Protein AF-A0A2J8RKX7-F1 (afdb_monomer)

Structure (mmCIF, N/CA/C/O backbone):
data_AF-A0A2J8RKX7-F1
#
_entry.id   AF-A0A2J8RKX7-F1
#
loop_
_atom_site.group_PDB
_atom_site.id
_atom_site.type_symbol
_atom_site.label_atom_id
_atom_site.label_alt_id
_atom_site.label_comp_id
_atom_site.label_asym_id
_atom_site.label_entity_id
_atom_site.label_seq_id
_atom_site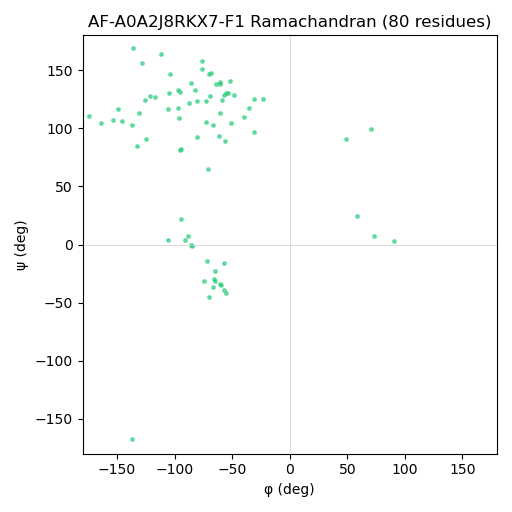.pdbx_PDB_ins_code
_atom_site.Cartn_x
_atom_site.Cartn_y
_atom_site.Cartn_z
_atom_site.occupancy
_atom_site.B_iso_or_equiv
_atom_site.auth_seq_id
_atom_site.auth_comp_id
_atom_site.auth_asym_id
_atom_site.auth_atom_id
_atom_site.pdbx_PDB_model_num
ATOM 1 N N . MET A 1 1 ? -44.654 -52.538 -5.364 1.00 38.62 1 MET A N 1
ATOM 2 C CA . MET A 1 1 ? -44.473 -52.239 -3.922 1.00 38.62 1 MET A CA 1
ATOM 3 C C . MET A 1 1 ? -43.929 -50.812 -3.783 1.00 38.62 1 MET A C 1
ATOM 5 O O . MET A 1 1 ? -43.255 -50.382 -4.707 1.00 38.62 1 MET A O 1
ATOM 9 N N . PRO A 1 2 ? -44.344 -50.029 -2.772 1.00 49.00 2 PRO A N 1
ATOM 10 C CA . PRO A 1 2 ? -45.165 -48.833 -3.028 1.00 49.00 2 PRO A CA 1
ATOM 11 C C . PRO A 1 2 ? -44.534 -47.440 -2.770 1.00 49.00 2 PRO A C 1
ATOM 13 O O . PRO A 1 2 ? -43.601 -47.298 -1.993 1.00 49.00 2 PRO A O 1
ATOM 16 N N . HIS A 1 3 ? -45.212 -46.437 -3.351 1.00 51.69 3 HIS A N 1
ATOM 17 C CA . HIS A 1 3 ? -45.481 -45.048 -2.913 1.00 51.69 3 HIS A CA 1
ATOM 18 C C . HIS A 1 3 ? -44.367 -43.971 -2.871 1.00 51.69 3 HIS A C 1
ATOM 20 O O . HIS A 1 3 ? -43.675 -43.767 -1.876 1.00 51.69 3 HIS A O 1
ATOM 26 N N . ARG A 1 4 ? -44.365 -43.135 -3.931 1.00 63.03 4 ARG A N 1
ATOM 27 C CA . ARG A 1 4 ? -43.911 -41.729 -3.949 1.00 63.03 4 ARG A CA 1
ATOM 28 C C . ARG A 1 4 ? -44.773 -40.920 -2.971 1.00 63.03 4 ARG A C 1
ATOM 30 O O . ARG A 1 4 ? -45.969 -40.756 -3.194 1.00 63.03 4 ARG A O 1
ATOM 37 N N . LYS A 1 5 ? -44.182 -40.429 -1.880 1.00 61.31 5 LYS A N 1
ATOM 38 C CA . LYS A 1 5 ? -44.861 -39.545 -0.923 1.00 61.31 5 LYS A CA 1
ATOM 39 C C . LYS A 1 5 ? -44.864 -38.114 -1.468 1.00 61.31 5 LYS A C 1
ATOM 41 O O . LYS A 1 5 ? -43.908 -37.369 -1.263 1.00 61.31 5 LYS A O 1
ATOM 46 N N . GLU A 1 6 ? -45.928 -37.761 -2.186 1.00 57.28 6 GLU A N 1
ATOM 47 C CA . GLU A 1 6 ? -46.333 -36.371 -2.437 1.00 57.28 6 GLU A CA 1
ATOM 48 C C . GLU A 1 6 ? -46.455 -35.652 -1.080 1.00 57.28 6 GLU A C 1
ATOM 50 O O . GLU A 1 6 ? -47.086 -36.177 -0.157 1.00 57.28 6 GLU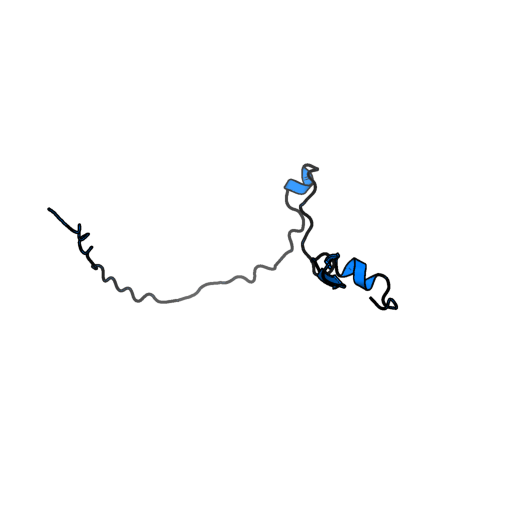 A O 1
ATOM 55 N N . ARG A 1 7 ? -45.844 -34.471 -0.924 1.00 62.50 7 ARG A N 1
ATOM 56 C CA . ARG A 1 7 ? -46.122 -33.590 0.222 1.00 62.50 7 ARG A CA 1
ATOM 57 C C . ARG A 1 7 ? -47.155 -32.541 -0.214 1.00 62.50 7 ARG A C 1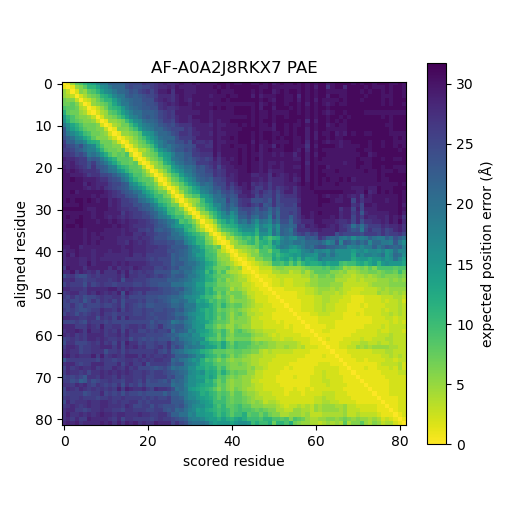
ATOM 59 O O . ARG A 1 7 ? -46.990 -31.984 -1.296 1.00 62.50 7 ARG A O 1
ATOM 66 N N . PRO A 1 8 ? -48.206 -32.294 0.585 1.00 58.72 8 PRO A N 1
ATOM 67 C CA . PRO A 1 8 ? -49.374 -31.523 0.169 1.00 58.72 8 PRO A CA 1
ATOM 68 C C . PRO A 1 8 ? -49.142 -30.006 0.117 1.00 58.72 8 PRO A C 1
ATOM 70 O O . PRO A 1 8 ? -48.363 -29.450 0.893 1.00 58.72 8 PRO A O 1
ATOM 73 N N . SER A 1 9 ? -49.893 -29.366 -0.785 1.00 55.44 9 SER A N 1
ATOM 74 C CA . SER A 1 9 ? -50.100 -27.921 -0.920 1.00 55.44 9 SER A CA 1
ATOM 75 C C . SER A 1 9 ? -50.450 -27.247 0.408 1.00 55.44 9 SER A C 1
ATOM 77 O O . SER A 1 9 ? -51.401 -27.645 1.080 1.00 55.44 9 SER A O 1
ATOM 79 N N . GLY A 1 10 ? -49.715 -26.185 0.744 1.00 54.00 10 GLY A N 1
ATOM 80 C CA . GLY A 1 10 ? -50.003 -25.279 1.856 1.00 54.00 10 GLY A CA 1
ATOM 81 C C . GLY A 1 10 ? -50.554 -23.945 1.351 1.00 54.00 10 GLY A C 1
ATOM 82 O O . GLY A 1 10 ? -49.878 -23.222 0.627 1.00 54.00 10 GLY A O 1
ATOM 83 N N . SER A 1 11 ? -51.799 -23.679 1.736 1.00 54.91 11 SER A N 1
ATOM 84 C CA . SER A 1 11 ? -52.634 -22.478 1.597 1.00 54.91 11 SER A CA 1
ATOM 85 C C . SER A 1 11 ? -51.939 -21.117 1.409 1.00 54.91 11 SER A C 1
ATOM 87 O O . SER A 1 11 ? -51.216 -20.654 2.291 1.00 54.91 11 SER A O 1
ATOM 89 N N . SER A 1 12 ? -52.302 -20.408 0.336 1.00 56.44 12 SER A N 1
ATOM 90 C CA . SER A 1 12 ? -52.130 -18.955 0.207 1.00 56.44 12 SER A CA 1
ATOM 91 C C . SER A 1 12 ? -53.433 -18.260 0.599 1.00 56.44 12 SER A C 1
ATOM 93 O O . SER A 1 12 ? -54.416 -18.360 -0.131 1.00 56.44 12 SER A O 1
ATOM 95 N N . LEU A 1 13 ? -53.449 -17.587 1.753 1.00 59.50 13 LEU A N 1
ATOM 96 C CA . LEU A 1 13 ? -54.496 -16.644 2.154 1.00 59.50 13 LEU A CA 1
ATOM 97 C C . LEU A 1 13 ? -53.919 -15.615 3.132 1.00 59.50 13 LEU A C 1
ATOM 99 O O . LEU A 1 13 ? -53.722 -15.958 4.290 1.00 59.50 13 LEU A O 1
ATOM 103 N N . HIS A 1 14 ? -53.722 -14.368 2.692 1.00 41.41 14 HIS A N 1
ATOM 104 C CA . HIS A 1 14 ? -54.152 -13.173 3.438 1.00 41.41 14 HIS A CA 1
ATOM 105 C C . HIS A 1 14 ? -53.913 -11.886 2.628 1.00 41.41 14 HIS A C 1
ATOM 107 O O . HIS A 1 14 ? -52.788 -11.437 2.419 1.00 41.41 14 HIS A O 1
ATOM 113 N N . THR A 1 15 ? -55.015 -11.271 2.206 1.00 52.72 15 THR A N 1
ATOM 114 C CA . THR A 1 15 ? -55.108 -9.864 1.810 1.00 52.72 15 THR A CA 1
ATOM 115 C C . THR A 1 15 ? -55.265 -8.985 3.052 1.00 52.72 15 THR A C 1
ATOM 117 O O . THR A 1 15 ? -56.149 -9.243 3.868 1.00 52.72 15 THR A O 1
ATOM 120 N N . HIS A 1 16 ? -54.499 -7.901 3.151 1.00 47.88 16 HIS A N 1
ATOM 121 C CA . HIS A 1 16 ? -54.874 -6.704 3.910 1.00 47.88 16 HIS A CA 1
ATOM 122 C C . HIS A 1 16 ? -54.250 -5.479 3.239 1.00 47.88 16 HIS A C 1
ATOM 124 O O . HIS A 1 16 ? -53.032 -5.361 3.126 1.00 47.88 16 HIS A O 1
ATOM 130 N N . GLY A 1 17 ? -55.110 -4.589 2.746 1.00 44.91 17 GLY A N 1
ATOM 131 C CA . GLY A 1 17 ? -54.716 -3.245 2.352 1.00 44.91 17 GLY A CA 1
ATOM 132 C C . GLY A 1 17 ? -54.509 -2.359 3.578 1.00 44.91 17 GLY A C 1
ATOM 133 O O . GLY A 1 17 ? -55.069 -2.619 4.640 1.00 44.91 17 GLY A O 1
ATOM 134 N N . SER A 1 18 ? -53.731 -1.294 3.411 1.00 44.81 18 SER A N 1
ATOM 135 C CA . SER A 1 18 ? -53.864 -0.049 4.174 1.00 44.81 18 SER A CA 1
ATOM 136 C C . SER A 1 18 ? -53.095 1.047 3.448 1.00 44.81 18 SER A C 1
ATOM 138 O O . SER A 1 18 ? -51.869 1.098 3.452 1.00 44.81 18 SER A O 1
ATOM 140 N N . THR A 1 19 ? -53.857 1.911 2.789 1.00 49.22 19 THR A N 1
ATOM 141 C CA . THR A 1 19 ? -53.467 3.271 2.428 1.00 49.22 19 THR A CA 1
ATOM 142 C C . THR A 1 19 ? -53.118 4.039 3.701 1.00 49.22 19 THR A C 1
ATOM 144 O O . THR A 1 19 ? -53.951 4.129 4.601 1.00 49.22 19 THR A O 1
ATOM 147 N N . GLY A 1 20 ? -51.912 4.599 3.775 1.00 40.94 20 GLY A N 1
ATOM 148 C CA . GLY A 1 20 ? -51.453 5.395 4.910 1.00 40.94 20 GLY A CA 1
ATOM 149 C C . GLY A 1 20 ? -50.536 6.518 4.442 1.00 40.94 20 GLY A C 1
ATOM 150 O O . GLY A 1 20 ? -49.410 6.284 4.022 1.00 40.94 20 GLY A O 1
ATOM 151 N N . THR A 1 21 ? -51.083 7.724 4.481 1.00 43.16 21 THR A N 1
ATOM 152 C CA . THR A 1 21 ? -50.459 9.050 4.398 1.00 43.16 21 THR A CA 1
ATOM 153 C C . THR A 1 21 ? -49.037 9.131 4.969 1.00 43.16 21 THR A C 1
ATOM 155 O O . THR A 1 21 ? -48.834 8.862 6.151 1.00 43.16 21 THR A O 1
ATOM 158 N N . ALA A 1 22 ? -48.070 9.595 4.172 1.00 42.62 22 ALA A N 1
ATOM 159 C CA . ALA A 1 22 ? -46.768 10.046 4.668 1.00 42.62 22 ALA A CA 1
ATOM 160 C C . ALA A 1 22 ? -46.796 11.573 4.853 1.00 42.62 22 ALA A C 1
ATOM 162 O O . ALA A 1 22 ? -46.381 12.333 3.980 1.00 42.62 22 ALA A O 1
ATOM 163 N N . GLU A 1 23 ? -47.347 12.008 5.986 1.00 43.75 23 GLU A N 1
ATOM 164 C CA . GLU A 1 23 ? -47.170 13.357 6.526 1.00 43.75 23 GLU A CA 1
ATOM 165 C C . GLU A 1 23 ? -45.8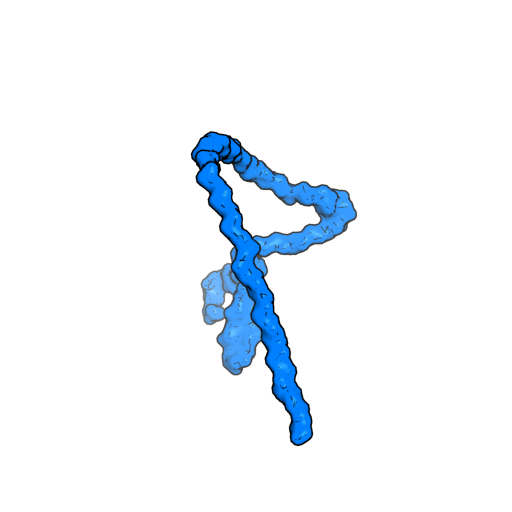88 13.411 7.372 1.00 43.75 23 GLU A C 1
ATOM 167 O O . GLU A 1 23 ? -45.598 12.491 8.134 1.00 43.75 23 GLU A O 1
ATOM 172 N N . GLY A 1 24 ? -45.147 14.513 7.229 1.00 50.56 24 GLY A N 1
ATOM 173 C CA . GLY A 1 24 ? -44.346 15.146 8.282 1.00 50.56 24 GLY A CA 1
ATOM 174 C C . GLY A 1 24 ? -43.404 14.271 9.114 1.00 50.56 24 GLY A C 1
ATOM 175 O O . GLY A 1 24 ? -43.746 13.843 10.211 1.00 50.56 24 GLY A O 1
ATOM 176 N N . GLY A 1 25 ? -42.151 14.139 8.675 1.00 44.81 25 GLY A N 1
ATOM 177 C CA . GLY A 1 25 ? -41.090 13.502 9.457 1.00 44.81 25 GLY A CA 1
ATOM 178 C C . GLY A 1 25 ? -39.808 14.319 9.470 1.00 44.81 25 GLY A C 1
ATOM 179 O O . GLY A 1 25 ? -38.912 14.087 8.667 1.00 44.81 25 GLY A O 1
ATOM 180 N N . ASN A 1 26 ? -39.744 15.274 10.395 1.00 56.47 26 ASN A N 1
ATOM 181 C CA . ASN A 1 26 ? -38.542 15.904 10.935 1.00 56.47 26 ASN A CA 1
ATOM 182 C C . ASN A 1 26 ? -37.335 14.939 10.943 1.00 56.47 26 ASN A C 1
ATOM 184 O O . ASN A 1 26 ? -37.159 14.162 11.877 1.00 56.47 26 ASN A O 1
ATOM 188 N N . MET A 1 27 ? -36.472 15.017 9.930 1.00 50.09 27 MET A N 1
ATOM 189 C CA . MET A 1 27 ? -35.081 14.611 10.091 1.00 50.09 27 MET A CA 1
ATOM 190 C C . MET A 1 27 ? -34.309 15.868 10.425 1.00 50.09 27 MET A C 1
ATOM 192 O O . MET A 1 27 ? -33.729 16.537 9.568 1.00 50.09 27 MET A O 1
ATOM 196 N N . SER A 1 28 ? -34.365 16.206 11.712 1.00 57.94 28 SER A N 1
ATOM 197 C CA . SER A 1 28 ? -33.356 17.007 12.380 1.00 57.94 28 SER A CA 1
ATOM 198 C C . SER A 1 28 ? -32.026 16.615 11.770 1.00 57.94 28 SER A C 1
ATOM 200 O O . SER A 1 28 ? -31.637 15.446 11.811 1.00 57.94 28 SER A O 1
ATOM 202 N N . ARG A 1 29 ? -31.373 17.587 11.132 1.00 62.34 29 ARG A N 1
ATOM 203 C CA . ARG A 1 29 ? -29.968 17.501 10.773 1.00 62.34 29 ARG A CA 1
ATOM 204 C C . ARG A 1 29 ? -29.241 17.228 12.083 1.00 62.34 29 ARG A C 1
ATOM 206 O O . ARG A 1 29 ? -28.904 18.161 12.805 1.00 62.34 29 ARG A O 1
ATOM 213 N N . LEU A 1 30 ? -29.098 15.949 12.425 1.00 57.00 30 LEU A N 1
ATO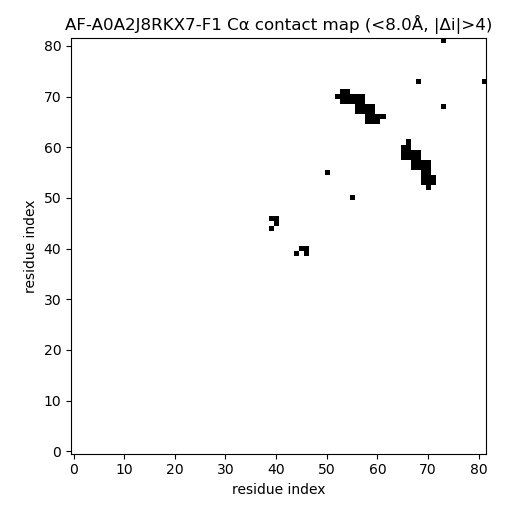M 214 C CA . LEU A 1 30 ? -28.215 15.472 13.465 1.00 57.00 30 LEU A CA 1
ATOM 215 C C . LEU A 1 30 ? -26.851 15.906 12.972 1.00 57.00 30 LEU A C 1
ATOM 217 O O . LEU A 1 30 ? -26.248 15.261 12.116 1.00 57.00 30 LEU A O 1
ATOM 221 N N . SER A 1 31 ? -26.449 17.090 13.432 1.00 56.03 31 SER A N 1
ATOM 222 C CA . SER A 1 31 ? -25.077 17.544 13.415 1.00 56.03 31 SER A CA 1
ATOM 223 C C . SER A 1 31 ? -24.262 16.323 13.786 1.00 56.03 31 SER A C 1
ATOM 225 O O . SER A 1 31 ? -24.386 15.811 14.898 1.00 56.03 31 SER A O 1
ATOM 227 N N . LEU A 1 32 ? -23.539 15.798 12.799 1.00 55.44 32 LEU A N 1
ATOM 228 C CA . LEU A 1 32 ? -22.695 14.624 12.903 1.00 55.44 32 LEU A CA 1
ATOM 229 C C . LEU A 1 32 ? -21.490 15.045 13.753 1.00 55.44 32 LEU A C 1
ATOM 231 O O . LEU A 1 32 ? -20.369 15.171 13.261 1.00 55.44 32 LEU A O 1
ATOM 235 N N . THR A 1 33 ? -21.736 15.383 15.021 1.00 54.00 33 THR A N 1
ATOM 236 C CA . THR A 1 33 ? -20.685 15.593 15.997 1.00 54.00 33 THR A CA 1
ATOM 237 C C . THR A 1 33 ? -20.075 14.215 16.158 1.00 54.00 33 THR A C 1
ATOM 239 O O . THR A 1 33 ? -20.665 13.278 16.692 1.00 54.00 33 THR A O 1
ATOM 242 N N . ARG A 1 34 ? -18.918 14.044 15.520 1.00 57.34 34 ARG A N 1
ATOM 243 C CA . ARG A 1 34 ? -18.075 12.872 15.684 1.00 57.34 34 ARG A CA 1
ATOM 244 C C . ARG A 1 34 ? -17.886 12.690 17.183 1.00 57.34 34 ARG A C 1
ATOM 246 O O . ARG A 1 34 ? -17.135 13.451 17.778 1.00 57.34 34 ARG A O 1
ATOM 253 N N . SER A 1 35 ? -18.558 11.718 17.788 1.00 51.50 35 SER A N 1
ATOM 254 C CA . SER A 1 35 ? -18.110 11.187 19.069 1.00 51.50 35 SER A CA 1
ATOM 255 C C . SER A 1 35 ? -16.861 10.362 18.754 1.00 51.50 35 SER A C 1
ATOM 257 O O . SER A 1 35 ? -16.999 9.304 18.136 1.00 51.50 35 SER A O 1
ATOM 259 N N . PRO A 1 36 ? -15.632 10.827 19.057 1.00 62.22 36 PRO A N 1
ATOM 260 C CA . PRO A 1 36 ? -14.432 10.108 18.650 1.00 62.22 36 PRO A CA 1
ATOM 261 C C . PRO A 1 36 ? -14.042 9.030 19.665 1.00 62.22 36 PRO A C 1
ATOM 263 O O . PRO A 1 36 ? -13.033 8.361 19.470 1.00 62.22 36 PRO A O 1
ATOM 266 N N . VAL A 1 37 ? -14.783 8.864 20.766 1.00 58.41 37 VAL A N 1
ATOM 267 C CA . VAL A 1 37 ? -14.317 8.071 21.905 1.00 58.41 37 VAL A CA 1
ATOM 268 C C . VAL A 1 37 ? -15.452 7.201 22.429 1.00 58.41 37 VAL A C 1
ATOM 270 O O . VAL A 1 37 ? -16.352 7.664 23.125 1.00 58.41 37 VAL A O 1
ATOM 273 N N . SER A 1 38 ? -15.401 5.913 22.086 1.00 65.25 38 SER A N 1
ATOM 274 C CA . SER A 1 38 ? -16.205 4.894 22.762 1.00 65.25 38 SER A CA 1
ATOM 275 C C . SER A 1 38 ? -15.761 4.803 24.228 1.00 65.25 38 SER A C 1
ATOM 277 O O . SER A 1 38 ? -14.550 4.783 24.473 1.00 65.25 38 SER A O 1
ATOM 279 N N . PRO A 1 39 ? -16.679 4.689 25.207 1.00 62.66 39 PRO A N 1
ATOM 280 C CA . PRO A 1 39 ? -16.325 4.508 26.619 1.00 62.66 39 PRO A CA 1
ATOM 281 C C . PRO A 1 39 ? -15.439 3.272 26.877 1.00 62.66 39 PRO A C 1
ATOM 283 O O . PRO A 1 39 ? -14.780 3.203 27.910 1.00 62.66 39 PRO A O 1
ATOM 286 N N . LEU A 1 40 ? -15.346 2.334 25.924 1.00 63.25 40 LEU A N 1
ATOM 287 C CA . LEU A 1 40 ? -14.423 1.195 25.975 1.00 63.25 40 LEU A CA 1
ATOM 288 C C . LEU A 1 40 ? -12.938 1.608 25.913 1.00 63.25 40 LEU A C 1
ATOM 290 O O . LEU A 1 40 ? -12.098 0.952 26.522 1.00 63.25 40 LEU A O 1
ATOM 294 N N . ALA A 1 41 ? -12.611 2.725 25.249 1.00 62.72 41 ALA A N 1
ATOM 295 C CA . ALA A 1 41 ? -11.243 3.254 25.192 1.00 62.72 41 ALA A CA 1
ATOM 296 C C . ALA A 1 41 ? -10.732 3.700 26.573 1.00 62.72 41 ALA A C 1
ATOM 298 O O . ALA A 1 41 ? -9.542 3.598 26.864 1.00 62.72 41 ALA A O 1
ATOM 299 N N . ALA A 1 42 ? -11.636 4.169 27.440 1.00 66.75 42 ALA A N 1
ATOM 300 C CA . ALA A 1 42 ? -11.303 4.633 28.786 1.00 66.75 42 ALA A CA 1
ATOM 301 C C . ALA A 1 42 ? -10.940 3.486 29.747 1.00 66.75 42 ALA A C 1
ATOM 303 O O . ALA A 1 42 ? -10.369 3.734 30.804 1.00 66.75 42 ALA A O 1
ATOM 304 N N . GLN A 1 43 ? -11.235 2.234 29.380 1.00 82.69 43 GLN A N 1
ATOM 305 C CA . GLN A 1 43 ? -10.906 1.043 30.171 1.00 82.69 43 GLN A CA 1
ATOM 306 C C . GLN A 1 43 ? -9.506 0.485 29.856 1.00 82.69 43 GLN A C 1
ATOM 308 O O . GLN A 1 43 ? -9.156 -0.594 30.324 1.00 82.69 43 GLN A O 1
ATOM 313 N N . GLY A 1 44 ? -8.707 1.189 29.042 1.00 84.19 44 GLY A N 1
ATOM 314 C CA . GLY A 1 44 ? -7.362 0.751 28.650 1.00 84.19 44 GLY A CA 1
ATOM 315 C C . GLY A 1 44 ? -7.348 -0.405 27.645 1.00 84.19 44 GLY A C 1
ATOM 316 O O . GLY A 1 44 ? -6.282 -0.931 27.333 1.00 84.19 44 GLY A O 1
ATOM 317 N N . ILE A 1 45 ? -8.511 -0.795 27.119 1.00 85.50 45 ILE A N 1
ATOM 318 C CA . ILE A 1 45 ? -8.624 -1.807 26.070 1.00 85.50 45 ILE A CA 1
ATOM 319 C C . ILE A 1 45 ? -8.314 -1.126 24.730 1.00 85.50 45 ILE A C 1
ATOM 321 O O . ILE A 1 45 ? -8.989 -0.150 24.381 1.00 85.50 45 ILE A O 1
ATOM 325 N N . PRO A 1 46 ? -7.321 -1.609 23.959 1.00 84.75 46 PRO A N 1
ATOM 326 C CA . PRO A 1 46 ? -7.048 -1.077 22.633 1.00 84.75 46 PRO A CA 1
ATOM 327 C C . PRO A 1 46 ? -8.299 -1.143 21.756 1.00 84.75 46 PRO A C 1
ATOM 329 O O . PRO A 1 46 ? -8.955 -2.181 21.658 1.00 84.75 46 PRO A O 1
ATOM 332 N N . LEU A 1 47 ? -8.634 -0.029 21.109 1.00 86.81 47 LEU A N 1
ATOM 333 C CA . LEU A 1 47 ? -9.721 -0.013 20.140 1.00 86.81 47 LEU A CA 1
ATOM 334 C C . LEU A 1 47 ? -9.334 -0.840 18.906 1.00 86.81 47 LEU A C 1
ATOM 336 O O . LEU A 1 47 ? -8.162 -0.832 18.513 1.00 86.81 47 LEU A O 1
ATOM 340 N N . PRO A 1 48 ? -10.304 -1.494 18.240 1.00 87.94 48 PRO A N 1
ATOM 341 C CA . PRO A 1 48 ? -10.078 -2.032 16.909 1.00 87.94 48 PRO A CA 1
ATOM 342 C C . PRO A 1 48 ? -9.509 -0.954 15.985 1.00 87.94 48 PRO A C 1
ATOM 344 O O . PRO A 1 48 ? -9.929 0.208 16.033 1.00 87.94 48 PRO A O 1
ATOM 347 N N . ALA A 1 49 ? -8.562 -1.340 15.131 1.00 87.50 49 ALA A N 1
ATOM 348 C CA . ALA A 1 49 ? -8.007 -0.428 14.144 1.00 87.50 49 ALA A CA 1
ATOM 349 C C . ALA A 1 49 ? -9.136 0.120 13.259 1.00 87.50 49 ALA A C 1
ATOM 351 O O . ALA A 1 49 ? -9.934 -0.641 12.708 1.00 87.50 49 ALA A O 1
ATOM 352 N N . GLN A 1 50 ? -9.212 1.443 13.118 1.00 91.88 50 GLN A N 1
ATOM 353 C CA . GLN A 1 50 ? -10.175 2.035 12.197 1.00 91.88 50 GLN A CA 1
ATOM 354 C C . GLN A 1 50 ? -9.771 1.730 10.761 1.00 91.88 50 GLN A C 1
ATOM 356 O O . GLN A 1 50 ? -8.646 2.027 10.367 1.00 91.88 50 GLN A O 1
ATOM 361 N N . LEU A 1 51 ? -10.693 1.192 9.967 1.00 93.81 51 LEU A N 1
ATOM 362 C CA . LEU A 1 51 ? -10.475 0.998 8.540 1.00 93.81 51 LEU A CA 1
ATOM 363 C C . LEU A 1 51 ? -10.532 2.351 7.820 1.00 93.81 51 LEU A C 1
ATOM 365 O O . LEU A 1 51 ? -11.511 3.090 7.900 1.00 93.81 51 LEU A O 1
ATOM 369 N N . THR A 1 52 ? -9.467 2.676 7.104 1.00 95.69 52 THR A N 1
ATOM 370 C CA . THR A 1 52 ? -9.282 3.906 6.335 1.00 95.69 52 THR A CA 1
ATOM 371 C C . THR A 1 52 ? -8.676 3.561 4.978 1.00 95.69 52 THR A C 1
ATOM 373 O O . THR A 1 52 ? -8.198 2.451 4.764 1.00 95.69 52 THR A O 1
ATOM 376 N N . LYS A 1 53 ? -8.639 4.514 4.040 1.00 96.25 53 LYS A N 1
ATOM 377 C CA . LYS A 1 53 ? -8.018 4.272 2.725 1.00 96.25 53 LYS A CA 1
ATOM 378 C C . LYS A 1 53 ? -6.537 3.892 2.821 1.00 96.25 53 LYS A C 1
ATOM 380 O O . LYS A 1 53 ? -6.063 3.107 2.013 1.00 96.25 53 LYS A O 1
ATOM 385 N N . SER A 1 54 ? -5.804 4.457 3.781 1.00 97.50 54 SER A N 1
ATOM 386 C CA . SER A 1 54 ? -4.358 4.257 3.899 1.00 97.50 54 SER A CA 1
ATOM 387 C C . SER A 1 54 ? -3.988 2.876 4.443 1.00 97.50 54 SER A C 1
ATOM 389 O O . SER A 1 54 ? -2.954 2.342 4.053 1.00 97.50 54 SER A O 1
ATOM 391 N N . ASN A 1 55 ? -4.828 2.291 5.303 1.00 96.69 55 ASN A N 1
ATOM 392 C CA . ASN A 1 55 ? -4.611 0.968 5.899 1.00 96.69 55 ASN A CA 1
ATOM 393 C C . ASN A 1 55 ? -5.507 -0.135 5.313 1.00 96.69 55 ASN A C 1
ATOM 395 O O . ASN A 1 55 ? -5.453 -1.272 5.780 1.00 96.69 55 ASN A O 1
ATOM 399 N N . ALA A 1 56 ? -6.314 0.191 4.301 1.00 97.12 56 ALA A N 1
ATOM 400 C CA . ALA A 1 56 ? -7.075 -0.796 3.558 1.00 97.12 56 ALA A CA 1
ATOM 401 C C . ALA A 1 56 ? -6.123 -1.805 2.880 1.00 97.12 56 ALA A C 1
ATOM 403 O O . ALA A 1 56 ? -5.080 -1.389 2.358 1.00 97.12 56 ALA A O 1
ATOM 404 N N . PRO A 1 57 ? -6.468 -3.106 2.867 1.00 96.94 57 PRO A N 1
ATOM 405 C CA . PRO A 1 57 ? -5.675 -4.121 2.184 1.00 96.94 57 PRO A CA 1
ATOM 406 C C . PRO A 1 57 ? -5.558 -3.851 0.682 1.00 96.94 57 PRO A C 1
ATOM 408 O O . PRO A 1 57 ? -6.540 -3.504 0.024 1.00 96.94 57 PRO A O 1
ATOM 411 N N . VAL A 1 58 ? -4.361 -4.060 0.141 1.00 97.88 58 VAL A N 1
ATOM 412 C CA . VAL A 1 58 ? -4.071 -4.046 -1.296 1.00 97.88 58 VAL A CA 1
ATOM 413 C C . VAL A 1 58 ? -3.500 -5.403 -1.681 1.00 97.88 58 VAL A C 1
ATOM 415 O O . VAL A 1 58 ? -2.546 -5.865 -1.054 1.00 97.88 58 VAL A O 1
ATOM 418 N N . HIS A 1 59 ? -4.083 -6.026 -2.703 1.00 97.44 59 HIS A N 1
ATOM 419 C CA . HIS A 1 59 ? -3.620 -7.294 -3.259 1.00 97.44 59 HIS A CA 1
ATOM 420 C C . HIS A 1 59 ? -2.702 -7.030 -4.455 1.00 97.44 59 HIS A C 1
ATOM 422 O O . HIS A 1 59 ? -3.051 -6.234 -5.326 1.00 97.44 59 HIS A O 1
ATOM 428 N N . ILE A 1 60 ? -1.534 -7.672 -4.476 1.00 97.06 60 ILE A N 1
ATOM 429 C CA . ILE A 1 60 ? -0.544 -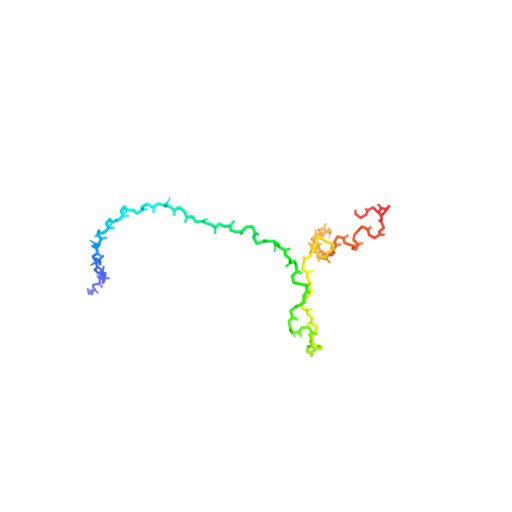7.554 -5.551 1.00 97.06 60 ILE A CA 1
ATOM 430 C C . ILE A 1 60 ? -0.211 -8.952 -6.065 1.00 97.06 60 ILE A C 1
ATOM 432 O O . ILE A 1 60 ? 0.227 -9.803 -5.291 1.00 97.06 60 ILE A O 1
ATOM 436 N N . ASP A 1 61 ? -0.378 -9.168 -7.365 1.00 96.31 61 ASP A N 1
ATOM 437 C CA . ASP A 1 61 ? -0.049 -10.424 -8.034 1.00 96.31 61 ASP A CA 1
ATOM 438 C C . ASP A 1 61 ? 1.333 -10.338 -8.683 1.00 96.31 61 ASP A C 1
ATOM 440 O O . ASP A 1 61 ? 1.555 -9.548 -9.601 1.00 96.31 61 ASP A O 1
ATOM 444 N N . VAL A 1 62 ? 2.273 -11.170 -8.230 1.00 95.94 62 VAL A N 1
ATOM 445 C CA . VAL A 1 62 ? 3.632 -11.227 -8.786 1.00 95.94 62 VAL A CA 1
ATOM 446 C C . VAL A 1 62 ? 3.997 -12.675 -9.075 1.00 95.94 62 VAL A C 1
ATOM 448 O O . VAL A 1 62 ? 4.129 -13.486 -8.162 1.00 95.94 62 VAL A O 1
ATOM 451 N N . GLY A 1 63 ? 4.148 -13.020 -10.357 1.00 96.19 63 GLY A N 1
ATOM 452 C CA . GLY A 1 63 ? 4.595 -14.356 -10.775 1.00 96.19 63 GLY A CA 1
ATOM 453 C C . GLY A 1 63 ? 3.707 -15.514 -10.293 1.00 96.19 63 GLY A C 1
ATOM 454 O O . GLY A 1 63 ? 4.200 -16.626 -10.149 1.00 96.19 63 GLY A O 1
ATOM 455 N N . GLY A 1 64 ? 2.424 -15.259 -10.013 1.00 97.50 64 GLY A N 1
ATOM 456 C CA . GLY A 1 64 ? 1.492 -16.252 -9.463 1.00 97.50 64 GLY A CA 1
ATOM 457 C C . GLY A 1 64 ? 1.419 -16.298 -7.931 1.00 97.50 64 GLY A C 1
ATOM 458 O O . GLY A 1 64 ? 0.681 -17.118 -7.390 1.00 97.50 64 GLY A O 1
ATOM 459 N N . HIS A 1 65 ? 2.136 -15.420 -7.226 1.00 97.81 65 HIS A N 1
ATOM 460 C CA . HIS A 1 65 ? 2.031 -15.251 -5.778 1.00 97.81 65 HIS A CA 1
ATOM 461 C C . HIS A 1 65 ? 1.255 -13.978 -5.431 1.00 97.81 65 HIS A C 1
ATOM 463 O O . HIS A 1 65 ? 1.570 -12.895 -5.926 1.00 97.81 65 HIS A O 1
ATOM 469 N N . MET A 1 66 ? 0.265 -14.116 -4.547 1.00 97.62 66 MET A N 1
ATOM 470 C CA . MET A 1 66 ? -0.498 -12.993 -4.007 1.00 97.62 66 MET A CA 1
ATOM 471 C C . MET A 1 66 ? 0.203 -12.419 -2.777 1.00 97.62 66 MET A C 1
ATOM 473 O O . MET A 1 66 ? 0.380 -13.104 -1.768 1.00 97.62 66 MET A O 1
ATOM 477 N N . TYR A 1 67 ? 0.536 -11.137 -2.828 1.00 97.19 67 TYR A N 1
ATOM 478 C CA . TYR A 1 67 ? 1.019 -10.363 -1.692 1.00 97.19 67 TYR A CA 1
ATOM 479 C C . TYR A 1 67 ? -0.093 -9.451 -1.171 1.00 97.19 67 TYR A C 1
ATOM 481 O O . TYR A 1 67 ? -0.922 -8.963 -1.937 1.00 97.19 67 TYR A O 1
ATOM 489 N N . THR A 1 68 ? -0.112 -9.214 0.144 1.00 97.44 68 THR A N 1
ATOM 490 C CA . THR A 1 68 ? -1.035 -8.260 0.777 1.00 97.44 68 THR A CA 1
ATOM 491 C C . THR A 1 68 ? -0.247 -7.137 1.434 1.00 97.44 68 THR A C 1
ATOM 493 O O . THR A 1 68 ? 0.647 -7.391 2.239 1.00 97.44 68 THR A O 1
ATOM 496 N N . SER A 1 69 ? -0.588 -5.898 1.095 1.00 96.94 69 SER A N 1
ATOM 497 C CA . SER A 1 69 ? 0.027 -4.684 1.637 1.00 96.94 69 SER A CA 1
ATOM 498 C C . SER A 1 69 ? -1.044 -3.638 1.968 1.00 96.94 69 SER A C 1
ATOM 500 O O . SER A 1 69 ? -2.234 -3.946 1.996 1.00 96.94 69 SER A O 1
ATOM 502 N N . SER A 1 70 ? -0.631 -2.399 2.229 1.00 97.12 70 SER A N 1
ATOM 503 C CA . SER A 1 70 ? -1.513 -1.246 2.425 1.00 97.12 70 SER A CA 1
ATOM 504 C C . SER A 1 70 ? -1.098 -0.085 1.528 1.00 97.12 70 SER A C 1
ATOM 506 O O . SER A 1 70 ? 0.076 0.027 1.165 1.00 97.12 70 SER A O 1
ATOM 508 N N . LEU A 1 71 ? -2.031 0.819 1.215 1.00 96.75 71 LEU A N 1
ATOM 509 C CA . LEU A 1 71 ? -1.719 2.010 0.420 1.00 96.75 71 LEU A CA 1
ATOM 510 C C . LEU A 1 71 ? -0.586 2.830 1.056 1.00 96.75 71 LEU A C 1
ATOM 512 O O . LEU A 1 71 ? 0.328 3.241 0.350 1.00 96.75 71 LEU A O 1
ATOM 516 N N . ALA A 1 72 ? -0.596 2.997 2.383 1.00 97.31 72 ALA A N 1
ATOM 517 C CA . ALA A 1 72 ? 0.446 3.723 3.112 1.00 97.31 72 ALA A CA 1
ATOM 518 C C . ALA A 1 72 ? 1.853 3.153 2.875 1.00 97.31 72 ALA A C 1
ATOM 520 O O . ALA A 1 72 ? 2.817 3.907 2.751 1.00 97.31 72 ALA A O 1
ATOM 521 N N . THR A 1 73 ? 1.975 1.827 2.813 1.00 96.75 73 THR A N 1
ATOM 522 C CA . THR A 1 73 ? 3.251 1.154 2.553 1.00 96.75 73 THR A CA 1
ATOM 523 C C . THR A 1 73 ? 3.701 1.369 1.112 1.00 96.75 73 THR A C 1
ATOM 525 O O . THR A 1 73 ? 4.863 1.702 0.887 1.00 96.75 73 THR A O 1
ATOM 528 N N . LEU A 1 74 ? 2.787 1.218 0.149 1.00 96.31 74 LEU A N 1
ATOM 529 C CA . LEU A 1 74 ? 3.083 1.335 -1.282 1.00 96.31 74 LEU A CA 1
ATOM 530 C C . LEU A 1 74 ? 3.475 2.766 -1.675 1.00 96.31 74 LEU A C 1
ATOM 532 O O . LEU A 1 74 ? 4.381 2.963 -2.475 1.00 96.31 74 LEU A O 1
ATOM 536 N N . THR A 1 75 ? 2.853 3.776 -1.064 1.00 95.25 75 THR A N 1
ATOM 537 C CA . THR A 1 75 ? 3.142 5.188 -1.355 1.00 95.25 75 THR A CA 1
ATOM 538 C C . THR A 1 75 ? 4.235 5.784 -0.471 1.00 95.25 75 THR A C 1
ATOM 540 O O . THR A 1 75 ? 4.491 6.983 -0.556 1.00 95.25 75 THR A O 1
ATOM 543 N N . LYS A 1 76 ? 4.877 4.990 0.401 1.00 96.88 76 LYS A N 1
ATOM 544 C CA . LYS A 1 76 ? 5.958 5.480 1.274 1.00 96.88 76 LYS A CA 1
ATOM 545 C C . LYS A 1 76 ? 7.135 6.031 0.463 1.00 96.88 76 LYS A C 1
ATOM 547 O O . LYS A 1 76 ? 7.772 6.991 0.889 1.00 96.88 76 LYS A O 1
ATOM 552 N N . TYR A 1 77 ? 7.400 5.425 -0.693 1.00 97.50 77 TYR A N 1
ATOM 553 C CA . TYR A 1 77 ? 8.431 5.839 -1.637 1.00 97.50 77 TYR A CA 1
ATOM 554 C C . TYR A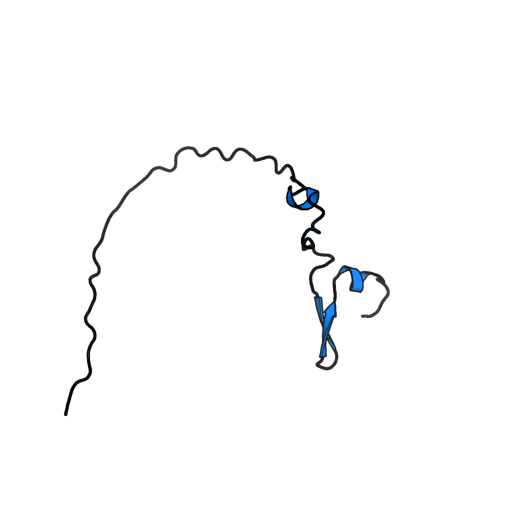 1 77 ? 7.778 6.066 -3.009 1.00 97.50 77 TYR A C 1
ATOM 556 O O . TYR A 1 77 ? 7.662 5.115 -3.784 1.00 97.50 77 TYR A O 1
ATOM 564 N N . PRO A 1 78 ? 7.314 7.294 -3.310 1.00 93.62 78 PRO A N 1
ATOM 565 C CA . PRO A 1 78 ? 6.552 7.576 -4.530 1.00 93.62 78 PRO A CA 1
ATOM 566 C C . PRO A 1 78 ? 7.369 7.376 -5.813 1.00 93.62 78 PRO A C 1
ATOM 568 O O . PRO A 1 78 ? 6.792 7.109 -6.859 1.00 93.62 78 PRO A O 1
ATOM 571 N N . ASP A 1 79 ? 8.699 7.442 -5.719 1.00 96.69 79 ASP A N 1
ATOM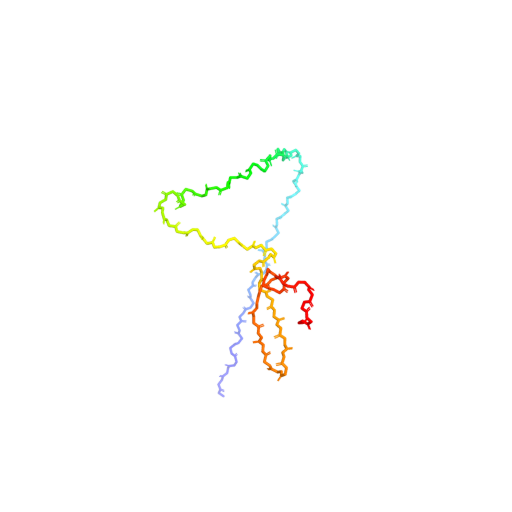 572 C CA . ASP A 1 79 ? 9.609 7.200 -6.844 1.00 96.69 79 ASP A CA 1
ATOM 573 C C . ASP A 1 79 ? 9.936 5.709 -7.048 1.00 96.69 79 ASP A C 1
ATOM 575 O O . ASP A 1 79 ? 10.707 5.347 -7.943 1.00 96.69 79 ASP A O 1
ATOM 579 N N . SER A 1 80 ? 9.398 4.821 -6.202 1.00 94.19 80 SER A N 1
ATOM 580 C CA . SER A 1 80 ? 9.572 3.379 -6.381 1.00 94.19 80 SER A CA 1
ATOM 581 C C . SER A 1 80 ? 8.784 2.881 -7.596 1.00 94.19 80 SER A C 1
ATOM 583 O O . SER A 1 80 ? 7.721 3.399 -7.924 1.00 94.19 80 SER A O 1
ATOM 585 N N . ARG A 1 81 ? 9.326 1.871 -8.285 1.00 89.94 81 ARG A N 1
ATOM 586 C CA . ARG A 1 81 ? 8.736 1.295 -9.509 1.00 89.94 81 ARG A CA 1
ATOM 587 C C . ARG A 1 81 ? 7.859 0.070 -9.248 1.00 89.94 81 ARG A C 1
ATOM 589 O O . ARG A 1 81 ? 7.757 -0.784 -10.126 1.00 89.94 81 ARG A O 1
ATOM 596 N N . ILE A 1 82 ? 7.368 -0.076 -8.022 1.00 81.81 82 ILE A N 1
ATOM 597 C CA . ILE A 1 82 ? 6.548 -1.234 -7.660 1.00 81.81 82 ILE A CA 1
ATOM 598 C C . ILE A 1 82 ? 5.277 -1.296 -8.507 1.00 81.81 82 ILE A C 1
ATOM 600 O O . ILE A 1 82 ? 4.796 -0.220 -8.931 1.00 81.81 82 ILE A O 1
#

Organism: Pongo abelii (NCBI:txid9601)

Solvent-accessible surface area (backbone atoms only — not comparable to full-atom values): 6086 Å² total; per-residue (Å²): 137,86,81,87,80,81,78,81,91,79,86,89,83,85,90,80,88,78,92,75,87,89,74,89,77,88,73,71,82,70,74,82,71,78,77,89,69,61,77,60,54,78,72,74,47,83,70,79,82,80,87,44,79,50,70,35,82,39,83,46,82,54,99,90,43,82,45,81,49,29,48,51,67,66,56,68,48,77,88,57,88,124

Secondary structure (DSSP, 8-state):
-----PPPP-----------------------------GGGGGTPPPPPPP-TTTSEEEEEETTEE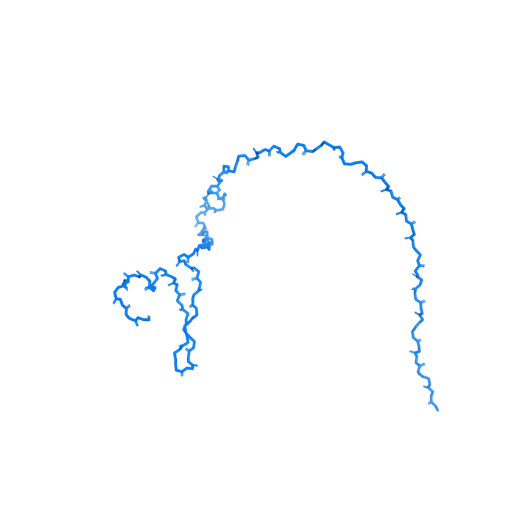EEEEHHHHTTSTT---

InterPro domains:
  IPR011333 SKP1/BTB/POZ domain superfamily [G3DSA:3.30.710.10] (47-82)

Radius of gyration: 28.82 Å; Cα contacts (8 Å, |Δi|>4): 35; chains: 1; bounding box: 65×70×41 Å

Sequence (82 aa):
MPHRKERPSGSSLHTHGSTGTAEGGNMSRLSLTRSPVSPLAAQGIPLPAQLTKSNAPVHIDVGGHMYTSSLATLTKYPDSRI

Mean predicted aligned error: 18.31 Å

Foldseek 3Di:
DDDDDDDDDDDDDDDDDDDDDDDDDDPDPPPPPPPPDDVVVVVVDDDPDDDDQQADWDWDADPNDTDIDGNVVVCVPVPDPD

pLDDT: mean 73.53, std 20.96, range [38.62, 97.88]